Protein AF-A0A349G943-F1 (afdb_monomer)

Structure (mmCIF, N/CA/C/O backbone):
data_AF-A0A349G943-F1
#
_entry.id   AF-A0A349G943-F1
#
loop_
_atom_site.group_PDB
_atom_site.id
_atom_site.type_symbol
_atom_site.label_atom_id
_atom_site.label_alt_id
_atom_site.label_comp_id
_atom_site.label_asym_id
_atom_site.label_entity_id
_atom_site.label_seq_id
_atom_site.pdbx_PDB_ins_code
_atom_site.Cartn_x
_at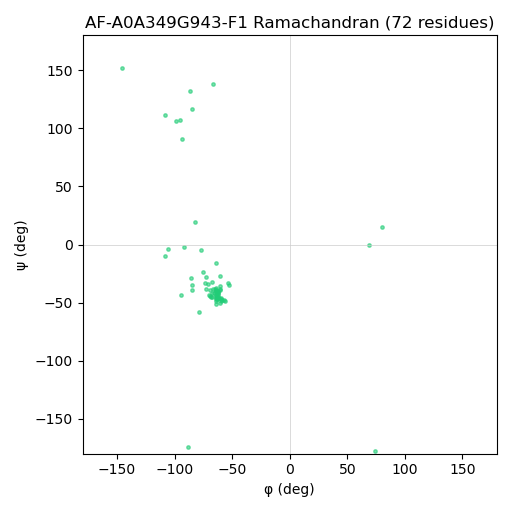om_site.Cartn_y
_atom_site.Cartn_z
_atom_site.occupancy
_atom_site.B_iso_or_equiv
_atom_site.auth_seq_id
_atom_site.auth_comp_id
_atom_site.auth_asym_id
_atom_site.auth_atom_id
_atom_site.pdbx_PDB_model_num
ATOM 1 N N . MET A 1 1 ? -21.173 4.135 14.354 1.00 52.38 1 MET A N 1
ATOM 2 C CA . MET A 1 1 ? -21.352 3.934 12.893 1.00 52.38 1 MET A CA 1
ATOM 3 C C . MET A 1 1 ? -20.543 4.894 12.010 1.00 52.38 1 MET A C 1
ATOM 5 O O . MET A 1 1 ? -19.874 4.394 11.119 1.00 52.38 1 MET A O 1
ATOM 9 N N . LYS A 1 2 ? -20.524 6.224 12.235 1.00 55.28 2 LYS A N 1
ATOM 10 C CA . LYS A 1 2 ? -19.744 7.187 11.407 1.00 55.28 2 LYS A CA 1
ATOM 11 C C . LYS A 1 2 ? -18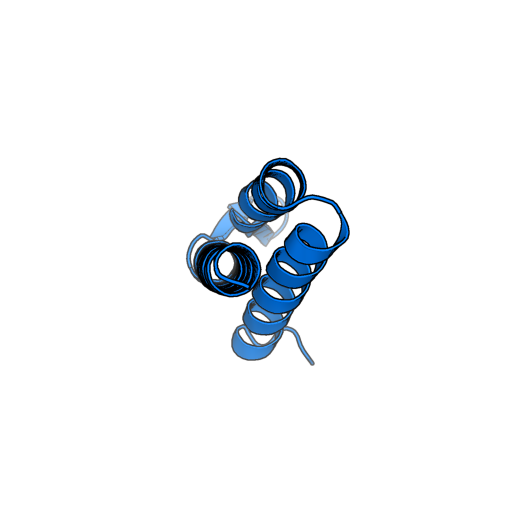.247 6.845 11.247 1.00 55.28 2 LYS A C 1
ATOM 13 O O . LYS A 1 2 ? -17.687 7.060 10.177 1.00 55.28 2 LYS A O 1
ATOM 18 N N . ASN A 1 3 ? -17.618 6.275 12.278 1.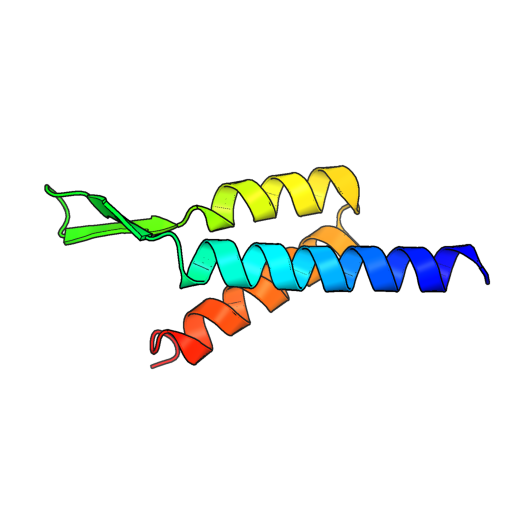00 71.50 3 ASN A N 1
ATOM 19 C CA . ASN A 1 3 ? -16.189 5.937 12.258 1.00 71.50 3 ASN A CA 1
ATOM 20 C C . ASN A 1 3 ? -15.856 4.729 11.367 1.00 71.50 3 ASN A C 1
ATOM 22 O O . ASN A 1 3 ? -14.774 4.689 10.794 1.00 71.50 3 ASN A O 1
A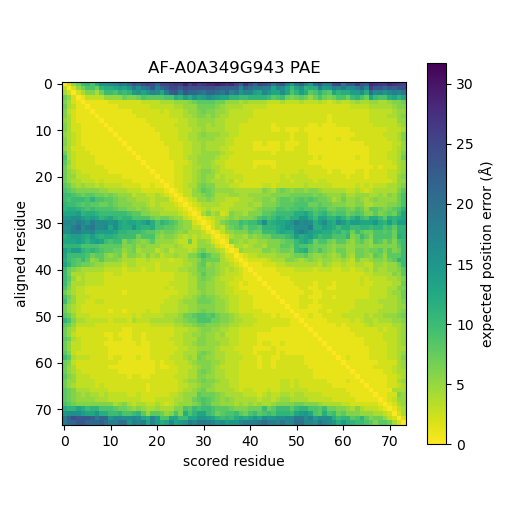TOM 26 N N . ASN A 1 4 ? -16.794 3.797 11.176 1.00 84.50 4 ASN A N 1
ATOM 27 C CA . ASN A 1 4 ? -16.539 2.575 10.406 1.00 84.50 4 ASN A CA 1
ATOM 28 C C . ASN A 1 4 ? -16.452 2.872 8.903 1.00 84.50 4 ASN A C 1
ATOM 30 O O . ASN A 1 4 ? -15.593 2.332 8.219 1.00 84.50 4 ASN A O 1
ATOM 34 N N . VAL A 1 5 ? -17.289 3.789 8.400 1.00 93.75 5 VAL A N 1
ATOM 35 C CA . VAL A 1 5 ? -17.243 4.212 6.990 1.00 93.75 5 VAL A CA 1
ATOM 36 C C . VAL A 1 5 ? -15.953 4.974 6.694 1.00 93.75 5 VAL A C 1
ATOM 38 O O . VAL A 1 5 ? -15.316 4.725 5.678 1.00 93.75 5 VAL A O 1
ATOM 41 N N . ARG A 1 6 ? -15.518 5.864 7.596 1.00 94.00 6 ARG A N 1
ATOM 42 C CA . ARG A 1 6 ? -14.235 6.570 7.439 1.00 94.00 6 ARG A CA 1
ATOM 43 C C . ARG A 1 6 ? -13.054 5.604 7.430 1.00 94.00 6 ARG A C 1
ATOM 45 O O . ARG A 1 6 ? -12.185 5.737 6.579 1.00 94.00 6 ARG A O 1
ATOM 52 N N . LEU A 1 7 ? -13.045 4.624 8.334 1.00 94.75 7 LEU A N 1
ATOM 53 C CA . LEU A 1 7 ? -11.992 3.613 8.386 1.00 94.75 7 LEU A CA 1
ATOM 54 C C . LEU A 1 7 ? -11.946 2.779 7.100 1.00 94.75 7 LEU A C 1
ATOM 56 O O . LEU A 1 7 ? -10.867 2.563 6.554 1.00 94.75 7 LEU A O 1
ATOM 60 N N . LEU A 1 8 ? -13.110 2.385 6.575 1.00 95.50 8 LEU A N 1
ATOM 61 C CA . LEU A 1 8 ? -13.213 1.695 5.291 1.00 95.50 8 LEU A CA 1
ATOM 62 C C . LEU A 1 8 ? -12.649 2.546 4.145 1.00 95.50 8 LEU A C 1
ATOM 64 O O . LEU A 1 8 ? -11.853 2.046 3.357 1.00 95.50 8 LEU A O 1
ATOM 68 N N . ILE A 1 9 ? -13.011 3.833 4.085 1.00 96.50 9 ILE A N 1
ATOM 69 C CA . ILE A 1 9 ? -12.499 4.768 3.073 1.00 96.50 9 ILE A CA 1
ATOM 70 C C . ILE A 1 9 ? -10.976 4.875 3.163 1.00 96.50 9 ILE A C 1
ATOM 72 O O . ILE A 1 9 ? -10.300 4.730 2.149 1.00 96.50 9 ILE A O 1
ATOM 76 N N . TYR A 1 10 ? -10.415 5.079 4.357 1.00 96.38 10 TYR A N 1
ATOM 77 C CA . TYR A 1 10 ? -8.962 5.166 4.515 1.00 96.38 10 TYR A CA 1
ATOM 78 C C . TYR A 1 10 ? -8.255 3.859 4.157 1.00 96.38 10 TYR A C 1
ATOM 80 O O . TYR A 1 10 ? -7.203 3.893 3.529 1.00 96.38 10 TYR A O 1
ATOM 88 N N . THR A 1 11 ? -8.857 2.715 4.483 1.00 96.94 11 THR A N 1
ATOM 89 C CA . THR A 1 11 ? -8.321 1.398 4.112 1.00 96.94 11 THR A CA 1
ATOM 90 C C . THR A 1 11 ? -8.313 1.216 2.596 1.00 96.94 11 THR A C 1
ATOM 92 O O . THR A 1 11 ? -7.295 0.820 2.033 1.00 96.94 11 THR A O 1
ATOM 95 N N . ALA A 1 12 ? -9.404 1.569 1.912 1.00 97.38 12 ALA A N 1
ATOM 96 C CA . ALA A 1 12 ? -9.498 1.495 0.455 1.00 97.38 12 ALA A CA 1
ATOM 97 C C . ALA A 1 12 ? -8.508 2.445 -0.242 1.00 97.38 12 ALA A C 1
ATOM 99 O O . ALA A 1 12 ? -7.821 2.040 -1.179 1.00 97.38 12 ALA A O 1
ATOM 100 N N . LEU A 1 13 ? -8.375 3.683 0.248 1.00 97.56 13 LEU A N 1
ATOM 101 C CA . LEU A 1 13 ? -7.396 4.645 -0.268 1.00 97.56 13 LEU A CA 1
ATOM 102 C C . LEU A 1 13 ? -5.960 4.154 -0.068 1.00 97.56 13 LEU A C 1
ATOM 104 O O . LEU A 1 13 ? -5.147 4.254 -0.984 1.00 97.56 13 LEU A O 1
ATOM 108 N N . MET A 1 14 ? -5.657 3.579 1.098 1.00 97.38 14 MET A N 1
ATOM 109 C CA . MET A 1 14 ? -4.336 3.017 1.366 1.00 97.38 14 MET A CA 1
ATOM 110 C C . MET A 1 14 ? -4.047 1.800 0.481 1.00 97.38 14 MET A C 1
ATOM 112 O O . MET A 1 14 ? -2.939 1.670 -0.026 1.00 97.38 14 MET A O 1
ATOM 116 N N . THR A 1 15 ? -5.053 0.958 0.229 1.00 97.50 15 THR A N 1
ATOM 117 C CA . THR A 1 15 ? -4.952 -0.178 -0.706 1.00 97.50 15 THR A CA 1
ATOM 118 C C . THR A 1 15 ? -4.588 0.303 -2.110 1.00 97.50 15 THR A C 1
ATOM 120 O O . THR A 1 15 ? -3.660 -0.218 -2.725 1.00 97.50 15 THR A O 1
ATOM 123 N N . ALA A 1 16 ? -5.284 1.333 -2.603 1.00 96.31 16 ALA A N 1
ATOM 124 C CA . ALA A 1 16 ? -5.007 1.926 -3.907 1.00 96.31 16 ALA A CA 1
ATOM 125 C C . ALA A 1 16 ? -3.597 2.530 -3.971 1.00 96.31 16 ALA A C 1
ATOM 127 O O . ALA A 1 16 ? -2.905 2.368 -4.974 1.00 96.31 16 ALA A O 1
ATOM 128 N N . LEU A 1 17 ? -3.149 3.183 -2.893 1.00 95.50 17 LEU A N 1
ATOM 129 C CA . LEU A 1 17 ? -1.803 3.742 -2.818 1.00 95.50 17 LEU A CA 1
ATOM 130 C C . LEU A 1 17 ? -0.731 2.648 -2.880 1.00 95.50 17 LEU A C 1
ATOM 132 O O . LEU A 1 17 ? 0.179 2.771 -3.693 1.00 95.50 17 LEU A O 1
ATOM 136 N N . VAL A 1 18 ? -0.868 1.583 -2.079 1.00 95.31 18 VAL A N 1
ATOM 137 C CA . VAL A 1 18 ? 0.037 0.419 -2.105 1.00 95.31 18 VAL A CA 1
ATOM 138 C C . VAL A 1 18 ? 0.085 -0.184 -3.508 1.00 95.31 18 VAL A C 1
ATOM 140 O O . VAL A 1 18 ? 1.163 -0.376 -4.054 1.00 95.31 18 VAL A O 1
ATOM 143 N N . PHE A 1 19 ? -1.068 -0.417 -4.138 1.00 94.75 19 PHE A N 1
ATOM 144 C CA . PHE A 1 19 ? -1.119 -0.960 -5.497 1.00 94.75 19 PHE A CA 1
ATOM 145 C C . PHE A 1 19 ? -0.353 -0.094 -6.511 1.00 94.75 19 PHE A C 1
ATOM 147 O O . PHE A 1 19 ? 0.448 -0.611 -7.295 1.00 94.75 19 PHE A O 1
ATOM 154 N N . ILE A 1 20 ? -0.584 1.223 -6.496 1.00 93.38 20 ILE A N 1
ATOM 155 C CA . ILE A 1 20 ? 0.046 2.173 -7.422 1.00 93.38 20 ILE A CA 1
ATOM 156 C C . ILE A 1 20 ? 1.563 2.199 -7.216 1.00 93.38 20 ILE A C 1
ATOM 158 O O . ILE A 1 20 ? 2.316 2.133 -8.190 1.00 93.38 20 ILE A O 1
ATOM 162 N N . THR A 1 21 ? 2.029 2.277 -5.969 1.00 92.50 21 THR A N 1
ATOM 163 C CA . THR A 1 21 ? 3.466 2.348 -5.677 1.00 92.50 21 THR A CA 1
ATOM 164 C C . THR A 1 21 ? 4.180 1.027 -5.949 1.00 92.50 21 THR A C 1
ATOM 166 O O . THR A 1 21 ? 5.305 1.061 -6.445 1.00 92.50 21 THR A O 1
ATOM 169 N N . THR A 1 22 ? 3.532 -0.121 -5.732 1.00 90.88 22 THR A N 1
ATOM 170 C CA . THR A 1 22 ? 4.076 -1.441 -6.100 1.00 90.88 22 THR A CA 1
ATOM 171 C C . THR A 1 22 ? 4.125 -1.646 -7.618 1.00 90.88 22 THR A C 1
ATOM 173 O O . THR A 1 22 ? 5.095 -2.212 -8.126 1.00 90.88 22 THR A O 1
ATOM 176 N N . SER A 1 23 ? 3.111 -1.177 -8.355 1.00 88.00 23 SER A N 1
ATOM 177 C CA . SER A 1 23 ? 2.971 -1.447 -9.797 1.00 88.00 23 SER A CA 1
ATOM 178 C C . SER A 1 23 ? 3.755 -0.482 -10.687 1.00 88.00 23 SER A C 1
ATOM 180 O O . SER A 1 23 ? 4.306 -0.903 -11.707 1.00 88.00 23 SER A O 1
ATOM 182 N N . ILE A 1 24 ? 3.786 0.809 -10.337 1.00 87.06 24 ILE A N 1
ATOM 183 C CA . ILE A 1 24 ? 4.333 1.866 -11.204 1.00 87.06 24 ILE A CA 1
ATOM 184 C C . ILE A 1 24 ? 5.798 2.159 -10.876 1.00 87.06 24 ILE A C 1
ATOM 186 O O . ILE A 1 24 ? 6.615 2.320 -11.782 1.00 87.06 24 ILE A O 1
ATOM 190 N N . ILE A 1 25 ? 6.150 2.238 -9.591 1.00 84.25 25 ILE A N 1
ATOM 191 C CA . ILE A 1 25 ? 7.478 2.687 -9.164 1.00 84.25 25 ILE A CA 1
ATOM 192 C C . ILE A 1 25 ? 8.383 1.468 -8.979 1.00 84.25 25 ILE A C 1
ATOM 194 O O . ILE A 1 25 ? 8.467 0.885 -7.898 1.00 84.25 25 ILE A O 1
ATOM 198 N N . LYS A 1 26 ? 9.078 1.098 -10.057 1.00 81.50 26 LYS A N 1
ATOM 199 C CA . LYS A 1 26 ? 10.080 0.026 -10.068 1.00 81.50 26 LYS A CA 1
ATOM 200 C C . LYS A 1 26 ? 11.463 0.642 -10.202 1.00 81.50 26 LYS A C 1
ATOM 202 O O . LYS A 1 26 ? 11.789 1.205 -11.245 1.00 81.50 26 LYS A O 1
ATOM 207 N N . ILE A 1 27 ? 12.267 0.553 -9.146 1.00 82.75 27 ILE A N 1
ATOM 208 C CA . ILE A 1 27 ? 13.639 1.071 -9.158 1.00 82.75 27 ILE A CA 1
ATOM 209 C C . ILE A 1 27 ? 14.571 -0.093 -9.517 1.00 82.75 27 ILE A C 1
ATOM 211 O O . ILE A 1 27 ? 14.746 -0.981 -8.682 1.00 82.75 27 ILE A O 1
ATOM 215 N N . PRO A 1 28 ? 15.147 -0.141 -10.733 1.00 80.75 28 PRO A N 1
ATOM 216 C CA . PRO A 1 28 ? 15.975 -1.263 -11.156 1.00 80.75 28 PRO A CA 1
ATOM 217 C C . PRO A 1 28 ? 17.267 -1.326 -10.340 1.00 80.75 28 PRO A C 1
ATOM 219 O O . PRO A 1 28 ? 17.915 -0.306 -10.106 1.00 80.75 28 PRO A O 1
ATOM 222 N N . ILE A 1 29 ? 17.661 -2.535 -9.946 1.00 85.00 29 ILE A N 1
ATOM 223 C CA . ILE A 1 29 ? 18.961 -2.814 -9.340 1.00 85.00 29 ILE A CA 1
ATOM 224 C C . ILE A 1 29 ? 19.870 -3.363 -10.451 1.00 85.00 29 ILE A C 1
ATOM 226 O O . ILE A 1 29 ? 19.713 -4.521 -10.848 1.00 85.00 29 ILE A O 1
ATOM 230 N N . PRO A 1 30 ? 20.848 -2.579 -10.948 1.00 79.25 30 PRO A N 1
ATOM 231 C CA . PRO A 1 30 ? 21.646 -2.952 -12.120 1.00 79.25 30 PRO A CA 1
ATOM 232 C C . PRO A 1 30 ? 22.440 -4.251 -11.947 1.00 79.25 30 PRO A C 1
ATOM 234 O O . PRO A 1 30 ? 22.740 -4.927 -12.923 1.00 79.25 30 PRO A O 1
ATOM 237 N N . PHE A 1 31 ? 22.795 -4.593 -10.707 1.00 82.31 31 PHE A N 1
ATOM 238 C CA . PHE A 1 31 ? 23.667 -5.725 -10.402 1.00 82.31 31 PHE A CA 1
ATOM 239 C C . PHE A 1 31 ? 22.928 -7.066 -10.283 1.00 82.31 31 PHE A C 1
ATOM 241 O O . PHE A 1 31 ? 23.515 -8.109 -10.546 1.00 82.31 31 PHE A O 1
ATOM 248 N N . THR A 1 32 ? 21.654 -7.060 -9.881 1.00 83.94 32 THR A N 1
ATOM 249 C CA . THR A 1 32 ? 20.893 -8.293 -9.608 1.00 83.94 32 THR A CA 1
ATOM 250 C C . THR A 1 32 ? 19.832 -8.590 -10.662 1.00 83.94 32 THR A C 1
ATOM 252 O O . THR A 1 32 ? 19.227 -9.656 -10.623 1.00 83.94 32 THR A O 1
ATOM 255 N N . GLY A 1 33 ? 19.564 -7.651 -11.579 1.00 77.75 33 GLY A N 1
ATOM 256 C CA . GLY A 1 33 ? 18.471 -7.756 -12.551 1.00 77.75 33 GLY A CA 1
ATOM 257 C C . GLY A 1 33 ? 17.072 -7.648 -11.929 1.00 77.75 33 GLY A C 1
ATOM 258 O O . GLY A 1 33 ? 16.078 -7.704 -12.647 1.00 77.75 33 GLY A O 1
ATOM 259 N N . GLY A 1 34 ? 16.989 -7.481 -10.606 1.00 78.31 34 GLY A N 1
ATOM 260 C CA . GLY A 1 34 ? 15.752 -7.226 -9.881 1.00 78.31 34 GLY A CA 1
ATOM 261 C C . GLY A 1 34 ? 15.430 -5.737 -9.801 1.00 78.31 34 GLY A C 1
ATOM 262 O O . GLY A 1 34 ? 16.118 -4.881 -10.361 1.00 78.31 34 GLY A O 1
ATOM 263 N N . TYR A 1 35 ? 14.379 -5.416 -9.062 1.00 77.94 35 TYR A N 1
ATOM 264 C CA . TYR A 1 35 ? 13.971 -4.043 -8.810 1.00 77.94 35 TYR A CA 1
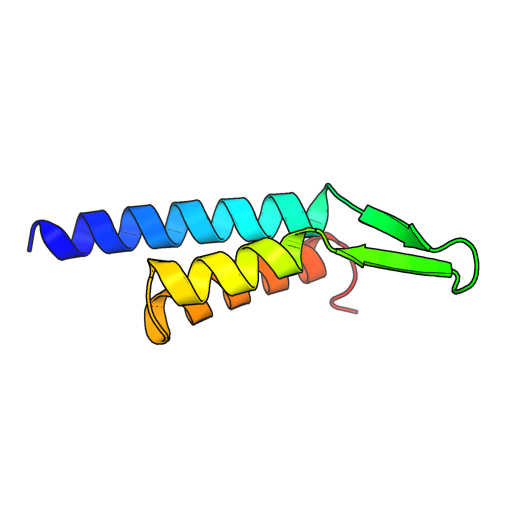ATOM 265 C C . TYR A 1 35 ? 13.393 -3.919 -7.402 1.00 77.94 35 TYR A C 1
ATOM 267 O O . TYR A 1 35 ? 12.882 -4.880 -6.834 1.00 77.94 35 TYR A O 1
ATOM 275 N N . ILE A 1 36 ? 13.511 -2.727 -6.830 1.00 79.69 36 ILE A N 1
ATOM 276 C CA . ILE A 1 36 ? 12.924 -2.389 -5.535 1.00 79.69 36 ILE A CA 1
ATOM 277 C C . ILE A 1 36 ? 11.497 -1.912 -5.782 1.00 79.69 36 ILE A C 1
ATOM 279 O O . ILE A 1 36 ? 11.269 -1.045 -6.636 1.00 79.69 36 ILE A O 1
ATOM 283 N N . HIS A 1 37 ? 10.555 -2.452 -5.012 1.00 80.19 37 HIS A N 1
ATOM 284 C CA . HIS A 1 37 ? 9.183 -1.971 -4.976 1.00 80.19 37 HIS A CA 1
ATOM 285 C C . HIS A 1 37 ? 9.084 -0.803 -3.997 1.00 80.19 37 HIS A C 1
ATOM 287 O O . HIS A 1 37 ? 9.248 -0.968 -2.790 1.00 80.19 37 HIS A O 1
ATOM 293 N N . ALA A 1 38 ? 8.740 0.389 -4.489 1.00 79.75 38 ALA A N 1
ATOM 294 C CA . ALA A 1 38 ? 8.425 1.500 -3.584 1.00 79.75 38 ALA A CA 1
ATOM 295 C C . ALA A 1 38 ? 7.175 1.219 -2.720 1.00 79.75 38 ALA A C 1
ATOM 297 O O . ALA A 1 38 ? 6.956 1.881 -1.705 1.00 79.75 38 ALA A O 1
ATOM 298 N N . GLY A 1 39 ? 6.381 0.216 -3.110 1.00 82.00 39 GLY A N 1
ATOM 299 C CA . GLY A 1 39 ? 5.255 -0.318 -2.352 1.00 82.00 39 GLY A CA 1
ATOM 300 C C . GLY A 1 39 ? 5.586 -0.747 -0.928 1.00 82.00 39 GLY A C 1
ATOM 301 O O . GLY A 1 39 ? 4.768 -0.522 -0.036 1.00 82.00 39 GLY A O 1
ATOM 302 N N . ASP A 1 40 ? 6.792 -1.256 -0.671 1.00 86.56 40 ASP A N 1
ATOM 303 C CA . ASP A 1 40 ? 7.181 -1.749 0.658 1.00 86.56 40 ASP A CA 1
ATOM 304 C C . ASP A 1 40 ? 7.109 -0.647 1.723 1.00 86.56 40 ASP A C 1
ATOM 306 O O . ASP A 1 40 ? 6.666 -0.873 2.850 1.00 86.56 40 ASP A O 1
ATOM 310 N N . MET A 1 41 ? 7.445 0.592 1.352 1.00 89.25 41 MET A N 1
ATOM 311 C CA . MET A 1 41 ? 7.295 1.748 2.240 1.00 89.25 41 MET A CA 1
ATOM 312 C C . MET A 1 41 ? 5.822 2.001 2.588 1.00 89.25 41 MET A C 1
ATOM 314 O O . MET A 1 41 ? 5.485 2.285 3.740 1.00 89.25 41 MET A O 1
ATOM 318 N N . CYS A 1 42 ? 4.927 1.863 1.607 1.00 91.88 42 CYS A N 1
ATOM 319 C CA . CYS A 1 42 ? 3.492 2.014 1.815 1.00 91.88 42 CYS A CA 1
ATOM 320 C C . CYS A 1 42 ? 2.921 0.897 2.699 1.00 91.88 42 CYS A C 1
ATOM 322 O O . CYS A 1 42 ? 2.025 1.172 3.494 1.00 91.88 42 CYS A O 1
ATOM 324 N N . ILE A 1 43 ? 3.461 -0.323 2.640 1.00 93.06 43 ILE A N 1
ATOM 325 C CA . ILE A 1 43 ? 3.062 -1.425 3.531 1.00 93.06 43 ILE A CA 1
ATOM 326 C C . ILE A 1 43 ? 3.315 -1.055 5.000 1.00 93.06 43 ILE A C 1
ATOM 328 O O . ILE A 1 43 ? 2.417 -1.192 5.837 1.00 93.06 43 ILE A O 1
ATOM 332 N N . PHE A 1 44 ? 4.494 -0.512 5.319 1.00 93.75 44 PHE A N 1
ATOM 333 C CA . PHE A 1 44 ? 4.807 -0.079 6.686 1.00 93.75 44 PHE A CA 1
ATOM 334 C C . PHE A 1 44 ? 3.903 1.065 7.151 1.00 93.75 44 PHE A C 1
ATOM 336 O O . PHE A 1 44 ? 3.370 1.025 8.263 1.00 93.75 44 PHE A O 1
ATOM 343 N N . ILE A 1 45 ? 3.672 2.058 6.288 1.00 94.81 45 ILE A N 1
ATOM 344 C CA . ILE A 1 45 ? 2.770 3.176 6.590 1.00 94.81 45 ILE A CA 1
ATOM 345 C C . ILE A 1 45 ? 1.343 2.667 6.845 1.00 94.81 45 ILE A C 1
ATOM 347 O O . ILE A 1 45 ? 0.683 3.142 7.771 1.00 94.81 45 ILE A O 1
ATOM 351 N N . ALA A 1 46 ? 0.874 1.674 6.082 1.00 95.88 46 ALA A N 1
ATOM 352 C CA . ALA A 1 46 ? -0.461 1.105 6.243 1.00 95.88 46 ALA A CA 1
ATOM 353 C C . ALA A 1 46 ? -0.623 0.463 7.627 1.00 95.88 46 ALA A C 1
ATOM 355 O O . ALA A 1 46 ? -1.612 0.727 8.314 1.00 95.88 46 ALA A O 1
ATOM 356 N N . GLY A 1 47 ? 0.367 -0.321 8.063 1.00 95.06 47 GLY A N 1
ATOM 357 C CA . GLY A 1 47 ? 0.379 -0.936 9.392 1.00 95.06 47 GLY A CA 1
ATOM 358 C C . GLY A 1 47 ? 0.405 0.085 10.532 1.00 95.06 47 GLY A C 1
ATOM 359 O O . GLY A 1 47 ? -0.322 -0.076 11.513 1.00 95.06 47 GLY A O 1
ATOM 360 N N . ILE A 1 48 ? 1.187 1.161 10.389 1.00 96.06 48 ILE A N 1
ATOM 361 C CA . ILE A 1 48 ? 1.305 2.216 11.408 1.00 96.06 48 ILE A CA 1
ATOM 362 C C . ILE A 1 48 ? 0.013 3.042 11.515 1.00 96.06 48 ILE A C 1
ATOM 364 O O . ILE A 1 48 ? -0.435 3.329 12.624 1.00 96.06 48 ILE A O 1
ATOM 368 N N . LEU A 1 49 ? -0.600 3.424 10.388 1.00 95.31 49 LEU A N 1
ATOM 369 C CA . LEU A 1 49 ? -1.747 4.344 10.380 1.00 95.31 49 LEU A CA 1
ATOM 370 C C . LEU A 1 49 ? -3.101 3.659 10.599 1.00 95.31 49 LEU A C 1
ATOM 372 O O . LEU A 1 49 ? -3.991 4.252 11.207 1.00 95.31 49 LEU A O 1
ATOM 376 N N . LEU A 1 50 ? -3.284 2.438 10.088 1.00 94.69 50 LEU A N 1
ATOM 377 C CA . LEU A 1 50 ? -4.569 1.723 10.125 1.00 94.69 50 LEU A CA 1
ATOM 378 C C . LEU A 1 50 ? -4.592 0.583 11.156 1.00 94.69 50 LEU A C 1
ATOM 380 O O . LEU A 1 50 ? -5.627 -0.059 11.361 1.00 94.69 50 LEU A O 1
ATOM 384 N N . GLY A 1 51 ? -3.462 0.337 11.821 1.00 94.12 51 GLY A N 1
ATOM 385 C CA . GLY A 1 51 ? -3.296 -0.753 12.769 1.00 94.12 51 GLY A CA 1
ATOM 386 C C . GLY A 1 51 ? -3.180 -2.125 12.092 1.00 94.12 51 GLY A C 1
ATOM 387 O O . GLY A 1 51 ? -3.210 -2.239 10.864 1.00 94.12 51 GLY A O 1
ATOM 388 N N . PRO A 1 52 ? -3.070 -3.200 12.889 1.00 93.38 52 PRO A N 1
ATOM 389 C CA . PRO A 1 52 ? -2.670 -4.515 12.393 1.00 93.38 52 PRO A CA 1
ATOM 390 C C . PRO A 1 52 ? -3.666 -5.120 11.401 1.00 93.38 52 PRO A C 1
ATOM 392 O O . PRO A 1 52 ? -3.252 -5.707 10.414 1.00 93.38 52 PRO A O 1
ATOM 395 N N . VAL A 1 53 ? -4.975 -4.961 11.623 1.00 95.19 53 VAL A N 1
ATOM 396 C CA . VAL A 1 53 ? -5.996 -5.602 10.776 1.00 95.19 53 VAL A CA 1
ATOM 397 C C . VAL A 1 53 ? -6.185 -4.850 9.460 1.00 95.19 53 VAL A C 1
ATOM 399 O O . VAL A 1 53 ? -6.006 -5.414 8.387 1.00 95.19 53 VAL A O 1
ATOM 402 N N . HIS A 1 54 ? -6.533 -3.564 9.525 1.00 95.56 54 HIS A N 1
ATOM 403 C CA . HIS A 1 54 ? -6.843 -2.779 8.328 1.00 95.56 54 HIS A CA 1
ATOM 404 C C . HIS A 1 54 ? -5.580 -2.439 7.533 1.00 95.56 54 HIS A C 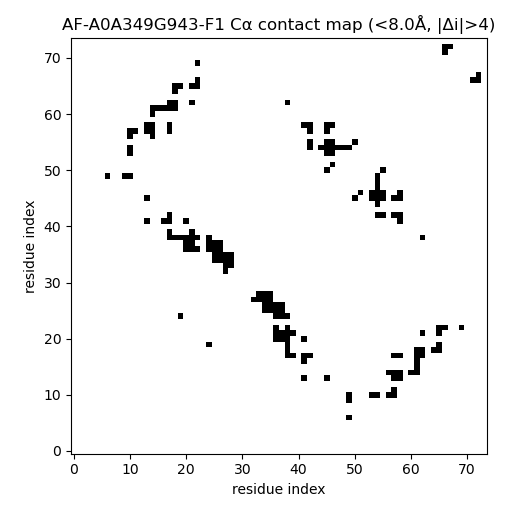1
ATOM 406 O O . HIS A 1 54 ? -5.622 -2.420 6.306 1.00 95.56 54 HIS A O 1
ATOM 412 N N . GLY A 1 55 ? -4.447 -2.244 8.214 1.00 96.50 55 GLY A N 1
ATOM 413 C CA . GLY A 1 55 ? -3.147 -2.094 7.572 1.00 96.50 55 GLY A CA 1
ATOM 414 C C . GLY A 1 55 ? -2.733 -3.355 6.819 1.00 96.50 55 GLY A C 1
ATOM 415 O O . GLY A 1 55 ? -2.352 -3.251 5.657 1.00 96.50 55 GLY A O 1
ATOM 416 N N . ALA A 1 56 ? -2.889 -4.542 7.424 1.00 96.88 56 ALA A N 1
ATOM 417 C CA . ALA A 1 56 ? -2.610 -5.807 6.741 1.00 96.88 56 ALA A CA 1
ATOM 418 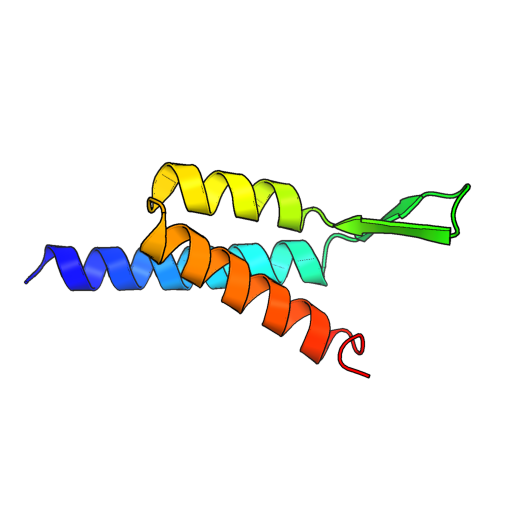C C . ALA A 1 56 ? -3.546 -6.046 5.550 1.00 96.88 56 ALA A C 1
ATOM 420 O O . ALA A 1 56 ? -3.080 -6.485 4.503 1.00 96.88 56 ALA A O 1
ATOM 421 N N . LEU A 1 57 ? -4.839 -5.722 5.671 1.00 97.38 57 LEU A N 1
ATOM 422 C CA . LEU A 1 57 ? -5.775 -5.817 4.547 1.00 97.38 57 LEU A CA 1
ATOM 423 C C . LEU A 1 57 ? -5.388 -4.866 3.411 1.00 97.38 57 LEU A C 1
ATOM 425 O O . LEU A 1 57 ? -5.327 -5.293 2.262 1.00 97.38 57 LEU A O 1
ATOM 429 N N . ALA A 1 58 ? -5.084 -3.602 3.719 1.00 97.50 58 ALA A N 1
ATOM 430 C CA . ALA A 1 58 ? -4.709 -2.629 2.700 1.00 97.50 58 ALA A CA 1
ATOM 431 C C . ALA A 1 58 ? -3.398 -2.997 1.993 1.00 97.50 58 ALA A C 1
ATOM 433 O O . ALA A 1 58 ? -3.328 -2.974 0.764 1.00 97.50 58 ALA A O 1
ATOM 434 N N . ALA A 1 59 ? -2.377 -3.370 2.767 1.00 96.69 59 ALA A N 1
ATOM 435 C CA . ALA A 1 59 ? -1.088 -3.804 2.248 1.00 96.69 59 ALA A CA 1
ATOM 436 C C . ALA A 1 59 ? -1.207 -5.095 1.427 1.00 96.69 59 ALA A C 1
ATOM 438 O O . ALA A 1 59 ? -0.760 -5.145 0.286 1.00 96.69 59 ALA A O 1
ATOM 439 N N . GLY A 1 60 ? -1.846 -6.124 1.986 1.00 95.44 60 GLY A N 1
ATOM 440 C CA . GLY A 1 60 ? -1.965 -7.433 1.353 1.00 95.44 60 GLY A CA 1
ATOM 441 C C . GLY A 1 60 ? -2.771 -7.387 0.059 1.00 95.44 60 GLY A C 1
ATOM 442 O O . GLY A 1 60 ? -2.318 -7.908 -0.956 1.00 95.44 60 GLY A O 1
ATOM 443 N N . ILE A 1 61 ? -3.933 -6.726 0.063 1.00 97.12 61 ILE A N 1
ATOM 444 C CA . ILE A 1 61 ? -4.778 -6.623 -1.136 1.00 97.12 61 ILE A CA 1
ATOM 445 C C . ILE A 1 61 ? -4.084 -5.775 -2.207 1.00 97.12 61 ILE A C 1
ATOM 447 O O . ILE A 1 61 ? -4.046 -6.179 -3.367 1.00 97.12 61 ILE A O 1
ATOM 451 N N . GLY A 1 62 ? -3.506 -4.630 -1.830 1.00 95.31 62 GLY A N 1
ATOM 452 C CA . GLY A 1 62 ? -2.831 -3.738 -2.774 1.00 95.31 62 GLY A CA 1
ATOM 453 C C . GLY A 1 62 ? -1.637 -4.408 -3.458 1.00 95.31 62 GLY A C 1
ATOM 454 O O . GLY A 1 62 ? -1.520 -4.346 -4.682 1.00 95.31 62 GLY A O 1
ATOM 455 N N . SER A 1 63 ? -0.791 -5.097 -2.688 1.00 93.94 63 SER A N 1
ATOM 456 C CA . SER A 1 63 ? 0.362 -5.827 -3.227 1.00 93.94 63 SER A CA 1
ATOM 457 C C . SER A 1 63 ? -0.058 -7.037 -4.061 1.00 93.94 63 SER A C 1
ATOM 459 O O . SER A 1 63 ? 0.414 -7.181 -5.183 1.00 93.94 63 SER A O 1
ATOM 461 N N . ALA A 1 64 ? -1.016 -7.846 -3.593 1.00 93.88 64 ALA A N 1
ATOM 462 C CA . ALA A 1 64 ? -1.503 -8.994 -4.360 1.00 93.88 64 ALA A CA 1
ATOM 463 C C . ALA A 1 64 ? -2.109 -8.578 -5.713 1.00 93.88 64 ALA A C 1
ATOM 465 O O . ALA A 1 64 ? -1.905 -9.251 -6.722 1.00 93.88 64 ALA A O 1
ATOM 466 N N . MET A 1 65 ? -2.824 -7.447 -5.761 1.00 94.12 65 MET A N 1
ATOM 467 C CA . MET A 1 65 ? -3.325 -6.890 -7.020 1.00 94.12 65 MET A CA 1
ATOM 468 C C . MET A 1 65 ? -2.191 -6.449 -7.952 1.00 94.12 65 MET A C 1
ATOM 470 O O . MET A 1 65 ? -2.302 -6.637 -9.164 1.00 94.12 65 MET A O 1
ATOM 474 N N . ALA A 1 66 ? -1.119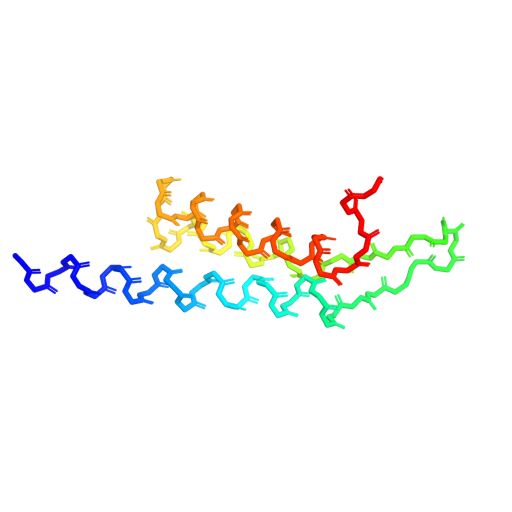 -5.868 -7.408 1.00 92.00 66 ALA A N 1
ATOM 475 C CA . ALA A 1 66 ? 0.038 -5.430 -8.186 1.00 92.00 66 ALA A CA 1
ATOM 476 C C . ALA A 1 66 ? 0.770 -6.616 -8.818 1.00 92.00 66 ALA A C 1
ATOM 478 O O . ALA A 1 66 ? 1.107 -6.563 -10.000 1.00 92.00 66 ALA A O 1
ATOM 479 N N . ASP A 1 67 ? 0.936 -7.703 -8.070 1.00 89.56 67 ASP A N 1
ATOM 480 C CA . ASP A 1 67 ? 1.577 -8.923 -8.563 1.00 89.56 67 ASP A CA 1
ATOM 481 C C . ASP A 1 67 ? 0.706 -9.622 -9.613 1.00 89.56 67 ASP A C 1
ATOM 483 O O . ASP A 1 67 ? 1.194 -9.995 -10.684 1.00 89.56 67 ASP A O 1
ATOM 487 N N . PHE A 1 68 ? -0.602 -9.727 -9.355 1.00 90.88 68 PHE A N 1
ATOM 488 C CA . PHE A 1 68 ? -1.554 -10.332 -10.287 1.00 90.88 68 PHE A CA 1
ATOM 489 C C . PHE A 1 68 ? -1.607 -9.587 -11.624 1.00 90.88 68 PHE A C 1
ATOM 491 O O . PHE A 1 68 ? -1.455 -10.196 -12.682 1.00 90.88 68 PHE A O 1
ATOM 498 N N . LEU A 1 69 ? -1.767 -8.262 -11.590 1.00 88.75 69 LEU A N 1
ATOM 499 C CA . LEU A 1 69 ? -1.810 -7.439 -12.804 1.00 88.75 69 LEU A CA 1
ATOM 500 C C . LEU A 1 69 ? -0.426 -7.239 -13.435 1.00 88.75 69 LEU A C 1
ATOM 502 O O . LEU A 1 69 ? -0.327 -6.980 -14.633 1.00 88.75 69 LEU A O 1
ATOM 506 N N . GLY A 1 70 ? 0.640 -7.373 -12.647 1.00 84.75 70 GLY A N 1
ATOM 507 C CA . GLY A 1 70 ? 2.026 -7.307 -13.097 1.00 84.75 70 GLY A CA 1
ATOM 508 C C . GLY A 1 70 ? 2.521 -8.573 -13.798 1.00 84.75 70 GLY A C 1
ATOM 509 O O . GLY A 1 70 ? 3.645 -8.560 -14.298 1.00 84.75 70 GLY A O 1
ATOM 510 N N . GLY A 1 71 ? 1.708 -9.636 -13.848 1.00 81.00 71 GLY A N 1
ATOM 511 C CA . GLY A 1 71 ? 2.062 -10.910 -14.478 1.00 81.00 71 GLY A CA 1
ATOM 512 C C . GLY A 1 71 ? 2.935 -11.821 -13.610 1.00 81.00 71 GLY A C 1
ATOM 513 O O . GLY A 1 71 ? 3.514 -12.767 -14.131 1.00 81.00 71 GLY A O 1
ATOM 514 N N . TYR A 1 72 ? 3.030 -11.550 -12.304 1.00 76.69 72 TYR A N 1
ATOM 515 C CA . TYR A 1 72 ? 3.794 -12.350 -11.336 1.00 76.69 72 TYR A CA 1
ATOM 516 C C . TYR A 1 72 ? 2.956 -13.445 -10.660 1.00 76.69 72 TYR A C 1
ATOM 518 O O . TYR A 1 72 ? 3.484 -14.218 -9.872 1.00 76.69 72 TYR A O 1
ATOM 526 N N . ALA A 1 73 ? 1.657 -13.534 -10.964 1.00 65.88 73 ALA A N 1
ATOM 527 C CA . ALA A 1 73 ? 0.768 -14.587 -10.462 1.00 65.88 73 ALA A CA 1
ATOM 528 C C . ALA A 1 73 ? 0.848 -15.914 -11.252 1.00 65.88 73 ALA A C 1
ATOM 530 O O . ALA A 1 73 ? -0.090 -16.711 -11.188 1.00 65.88 73 ALA A O 1
ATOM 531 N N . GLN A 1 74 ? 1.929 -16.133 -12.007 1.00 52.69 74 GLN A N 1
ATOM 532 C CA . GLN A 1 74 ? 2.175 -17.339 -12.802 1.00 52.69 74 GLN A CA 1
ATOM 533 C C . GLN A 1 74 ? 3.289 -18.191 -12.192 1.00 52.69 74 GLN A C 1
ATOM 535 O O . GLN A 1 74 ? 4.285 -17.603 -11.719 1.00 52.69 74 GLN A O 1
#

Mean predicted aligned error: 4.81 Å

pLDDT: mean 88.54, std 10.18, range [52.38, 97.56]

Nearest PDB structures (foldseek):
  4dve-assembly1_A  TM=8.359E-01  e=1.018E-01  Lactococcus cremoris subsp. cremoris MG1363
  4hzu-assembly1_S  TM=7.950E-01  e=8.993E-02  Levilactobacillus brevis

Foldseek 3Di:
DVVVVVLVVVLQVLLQVLLCQQQPPWAADVPPRGTDRSSVVSLVVLCVPNNDPSSCSSSVNSNVNNCVVVVVPD

Solvent-accessible surface area (backbone atoms only — not comparable to full-atom values): 3849 Å² total; per-residue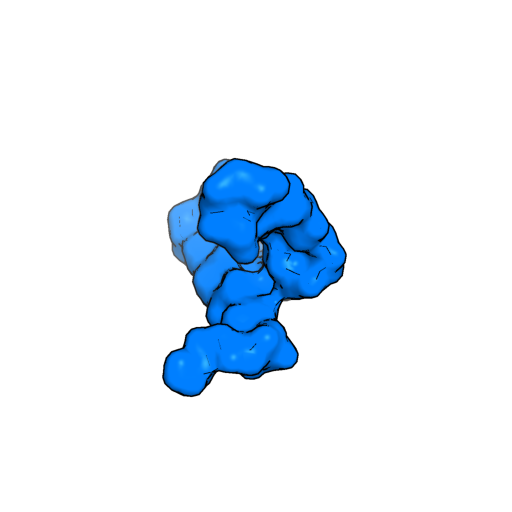 (Å²): 114,77,65,56,57,53,49,50,51,53,32,52,53,45,14,52,50,17,20,48,31,41,59,69,42,67,48,74,37,90,88,75,79,47,60,48,52,56,16,60,61,43,35,55,50,28,33,71,76,53,32,74,66,46,6,46,49,15,31,51,53,10,45,52,49,23,36,50,77,67,65,63,74,114

Secondary structure (DSSP, 8-state):
-HHHHHHHHHHHHHHHHHHHHHHH-EEE-TTTS-EEETHHHHHHHHHHHHHHHHHHHHHHHHHHHHHHHTT---

Sequence (74 aa):
MKNNVRLLIYTALMTALVFITTSIIKIPIPFTGGYIHAGDMCIFIAGILLGPVHGALAAGIGSAMADFLGGYAQ

Radius of gyration: 13.54 Å; Cα contacts (8 Å, |Δi|>4): 94; chains: 1; bounding box: 45×24×27 Å